Protein AF-A0A953L388-F1 (afdb_monomer_lite)

Sequence (143 aa):
MALELFSKVRELFEGDPVVRKVADDPALSAEILLLFRMVLADGEVDEAELETLRRICADAFGIDGESFGNVMRYLQDYGYETTTAQALAIFRGYPHERRVELARHLAEIAKADDELNQQEVRLLARTLEVLRLDPHEVVPGEA

Foldseek 3Di:
DVVVVVVVVCVLVVPDVLLVVCVVDVLNLLLLLLLVCLCCQVPDHDPLLVVLSQVCCCPVVVQHPVNPVSNVVSCVVPVVVADNVNNLVSLCPDDLVVLLVSLLSLVCSCPSDVDNDPRSVVSSVVSCVSNVHDVCSRDVDDD

Structure (mmCIF, N/CA/C/O backbone):
data_AF-A0A953L388-F1
#
_entry.id   AF-A0A953L388-F1
#
loop_
_atom_site.group_PDB
_atom_site.id
_atom_site.type_symbol
_atom_site.label_atom_id
_atom_site.label_alt_id
_atom_site.label_comp_id
_atom_site.label_asym_id
_atom_site.label_entity_id
_atom_site.label_seq_id
_atom_site.pdbx_PDB_ins_code
_atom_site.Cartn_x
_atom_site.Cartn_y
_atom_site.Cartn_z
_atom_site.occupancy
_atom_site.B_iso_or_equiv
_atom_site.auth_seq_id
_atom_site.auth_comp_id
_atom_site.auth_asym_id
_atom_site.auth_atom_id
_atom_site.pdbx_PDB_model_num
ATOM 1 N N . MET A 1 1 ? 22.289 23.890 -9.184 1.00 49.31 1 MET A N 1
ATOM 2 C CA . MET A 1 1 ? 21.063 23.381 -8.529 1.00 49.31 1 MET A CA 1
ATOM 3 C C . MET A 1 1 ? 20.605 22.034 -9.089 1.00 49.31 1 MET A C 1
ATOM 5 O O . MET A 1 1 ? 20.396 21.147 -8.284 1.00 49.31 1 MET A O 1
ATOM 9 N N . ALA A 1 2 ? 20.524 21.817 -10.411 1.00 51.03 2 ALA A N 1
ATOM 10 C CA . ALA A 1 2 ? 20.128 20.508 -10.969 1.00 51.03 2 ALA A CA 1
ATOM 11 C C . ALA A 1 2 ? 21.108 19.343 -10.668 1.00 51.03 2 ALA A C 1
ATOM 13 O O . ALA A 1 2 ? 20.675 18.214 -10.476 1.00 51.03 2 ALA A O 1
ATOM 14 N N . LEU A 1 3 ? 22.416 19.620 -10.579 1.00 48.94 3 LEU A N 1
ATOM 15 C CA . LEU A 1 3 ? 23.449 18.613 -10.277 1.00 48.94 3 LEU A CA 1
ATOM 16 C C . LEU A 1 3 ? 23.389 18.079 -8.834 1.00 48.94 3 LEU A C 1
ATOM 18 O O . LEU A 1 3 ? 23.612 16.898 -8.621 1.00 48.94 3 LEU A O 1
ATOM 22 N N . GLU A 1 4 ? 23.032 18.920 -7.861 1.00 53.84 4 GLU A N 1
ATOM 23 C CA . GLU A 1 4 ? 22.922 18.538 -6.441 1.00 53.84 4 GLU A CA 1
ATOM 24 C C . GLU A 1 4 ? 21.734 17.595 -6.189 1.00 53.84 4 GLU A C 1
ATOM 26 O O . GLU A 1 4 ? 21.828 16.662 -5.394 1.00 53.84 4 GLU A O 1
ATOM 31 N N . LEU A 1 5 ? 20.623 17.815 -6.903 1.00 55.88 5 LEU A N 1
ATOM 32 C CA . LEU A 1 5 ? 19.451 16.940 -6.867 1.00 55.88 5 LEU A CA 1
ATOM 33 C C . LEU A 1 5 ? 19.794 15.560 -7.447 1.00 55.88 5 LEU A C 1
ATOM 35 O O . LEU A 1 5 ? 19.487 14.542 -6.839 1.00 55.88 5 LEU A O 1
ATOM 39 N N . PHE A 1 6 ? 20.509 15.533 -8.576 1.00 54.22 6 PHE A N 1
ATOM 40 C CA . PHE A 1 6 ? 20.952 14.296 -9.221 1.00 54.22 6 PHE A CA 1
ATOM 41 C C . PHE A 1 6 ? 21.911 13.477 -8.344 1.00 54.22 6 PHE A C 1
ATOM 43 O O . PHE A 1 6 ? 21.836 12.252 -8.346 1.00 54.22 6 PHE A O 1
ATOM 50 N N . SER A 1 7 ? 22.779 14.132 -7.568 1.00 52.78 7 SER A N 1
ATOM 51 C CA . SER A 1 7 ? 23.691 13.463 -6.630 1.00 52.78 7 SER A CA 1
ATOM 52 C C . SER A 1 7 ? 22.959 12.831 -5.443 1.00 52.78 7 SER A C 1
ATOM 54 O O . SER A 1 7 ? 23.274 11.705 -5.076 1.00 52.78 7 SER A O 1
ATOM 56 N N . LYS A 1 8 ? 21.936 13.500 -4.888 1.00 54.88 8 LYS A N 1
ATOM 57 C CA . LYS A 1 8 ? 21.100 12.940 -3.808 1.00 54.88 8 LYS A CA 1
ATOM 58 C C . LYS A 1 8 ? 20.204 11.797 -4.280 1.00 54.88 8 LYS A C 1
ATOM 60 O O . LYS A 1 8 ? 20.049 10.807 -3.573 1.00 54.88 8 LYS A O 1
ATOM 65 N N . VAL A 1 9 ? 19.644 11.922 -5.487 1.00 55.31 9 VAL A N 1
ATOM 66 C CA . VAL A 1 9 ? 18.942 10.825 -6.170 1.00 55.31 9 VAL A CA 1
ATOM 67 C C . VAL A 1 9 ? 19.897 9.647 -6.319 1.00 55.31 9 VAL A C 1
ATOM 69 O O . VAL A 1 9 ? 19.563 8.538 -5.936 1.00 55.31 9 VAL A O 1
ATOM 72 N N . ARG A 1 10 ? 21.120 9.883 -6.795 1.00 50.91 10 ARG A N 1
ATOM 73 C CA . ARG A 1 10 ? 22.125 8.837 -6.981 1.00 50.91 10 ARG A CA 1
ATOM 74 C C . ARG A 1 10 ? 22.547 8.155 -5.674 1.00 50.91 10 ARG A C 1
ATOM 76 O O . ARG A 1 10 ? 22.637 6.938 -5.675 1.00 50.91 10 ARG A O 1
ATOM 83 N N . GLU A 1 11 ? 22.723 8.881 -4.570 1.00 58.56 11 GLU A N 1
ATOM 84 C CA . GLU A 1 11 ? 23.029 8.286 -3.253 1.00 58.56 11 GLU A CA 1
ATOM 85 C C . GLU A 1 11 ? 21.886 7.416 -2.697 1.00 58.56 11 GLU A C 1
ATOM 87 O O . GLU A 1 11 ? 22.152 6.392 -2.074 1.00 58.56 11 GLU A O 1
ATOM 92 N N . LEU A 1 12 ? 20.622 7.774 -2.955 1.00 55.78 12 LEU A N 1
ATOM 93 C CA . LEU A 1 12 ? 19.461 6.930 -2.629 1.00 55.78 12 LEU A CA 1
ATOM 94 C C . LEU A 1 12 ? 19.326 5.724 -3.579 1.00 55.78 12 LEU A C 1
ATOM 96 O O . LEU A 1 12 ? 18.960 4.636 -3.143 1.00 55.78 12 LEU A O 1
ATOM 100 N N . PHE A 1 13 ? 19.635 5.904 -4.868 1.00 53.91 13 PHE A N 1
ATOM 101 C CA . PHE A 1 13 ? 19.545 4.873 -5.911 1.00 53.91 13 PHE A CA 1
ATOM 102 C C . PHE A 1 13 ? 20.721 3.880 -5.915 1.00 53.91 13 PHE A C 1
ATOM 104 O O . PHE A 1 13 ? 20.564 2.769 -6.420 1.00 53.91 13 PHE A O 1
ATOM 111 N N . GLU A 1 14 ? 21.900 4.248 -5.401 1.00 58.06 14 GLU A N 1
ATOM 112 C CA . GLU A 1 14 ? 23.097 3.389 -5.404 1.00 58.06 14 GLU A CA 1
ATOM 113 C C . GLU A 1 14 ? 23.108 2.333 -4.278 1.00 58.06 14 GLU A C 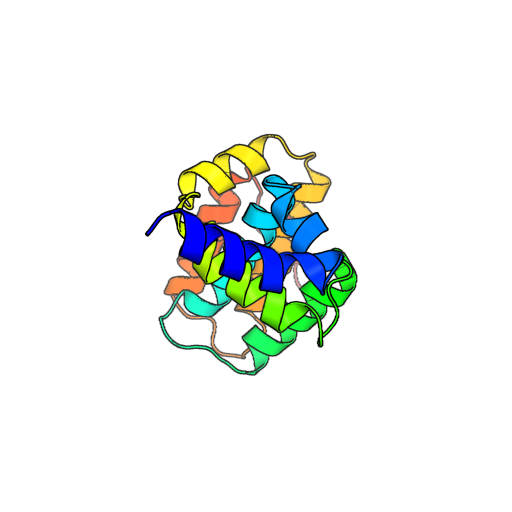1
ATOM 115 O O . GLU A 1 14 ? 23.954 1.441 -4.314 1.00 58.06 14 GLU A O 1
ATOM 120 N N . GLY A 1 15 ? 22.173 2.373 -3.317 1.00 66.81 15 GLY A N 1
ATOM 121 C CA . GLY A 1 15 ? 22.176 1.465 -2.160 1.00 66.81 15 GLY A CA 1
ATOM 122 C C . GLY A 1 15 ? 21.170 0.310 -2.201 1.00 66.81 15 GLY A C 1
ATOM 123 O O . GLY A 1 15 ? 21.508 -0.795 -1.782 1.00 66.81 15 GLY A O 1
ATOM 124 N N . ASP A 1 16 ? 19.950 0.541 -2.699 1.00 78.31 16 ASP A N 1
ATOM 125 C CA . ASP A 1 16 ? 18.834 -0.393 -2.502 1.00 78.31 16 ASP A CA 1
ATOM 126 C C . ASP A 1 16 ? 18.181 -0.835 -3.834 1.00 78.31 16 ASP A C 1
ATOM 128 O O . ASP A 1 16 ? 17.510 -0.036 -4.504 1.00 78.31 16 ASP A O 1
ATOM 132 N N . PRO A 1 17 ? 18.339 -2.111 -4.247 1.00 83.50 17 PRO A N 1
ATOM 133 C CA . PRO A 1 17 ? 17.739 -2.627 -5.477 1.00 83.50 17 PRO A CA 1
ATOM 134 C C . PRO A 1 17 ? 16.203 -2.588 -5.458 1.00 83.50 17 PRO A C 1
ATOM 136 O O . PRO A 1 17 ? 15.585 -2.532 -6.525 1.00 83.50 17 PRO A O 1
ATOM 139 N N . VAL A 1 18 ? 15.579 -2.581 -4.277 1.00 86.62 18 VAL A N 1
ATOM 140 C CA . VAL A 1 18 ? 14.125 -2.500 -4.114 1.00 86.62 18 VAL A CA 1
ATOM 141 C C . VAL A 1 18 ? 13.617 -1.105 -4.465 1.00 86.62 18 VAL A C 1
ATOM 143 O O . VAL A 1 18 ? 12.637 -0.981 -5.200 1.00 86.62 18 VAL A O 1
ATOM 146 N N . VAL A 1 19 ? 14.316 -0.049 -4.037 1.00 85.81 19 VAL A N 1
ATOM 147 C CA . VAL A 1 19 ? 13.974 1.338 -4.406 1.00 85.81 19 VAL A CA 1
ATOM 148 C C . VAL A 1 19 ? 14.037 1.516 -5.918 1.00 85.81 19 VAL A C 1
ATOM 150 O O . VAL A 1 19 ? 13.122 2.079 -6.516 1.00 85.81 19 VAL A O 1
ATOM 153 N N . ARG A 1 20 ? 15.074 0.966 -6.560 1.00 84.38 20 ARG A N 1
ATOM 154 C CA . ARG A 1 20 ? 15.197 1.001 -8.019 1.00 84.38 20 ARG A CA 1
ATOM 155 C C . ARG A 1 20 ? 14.053 0.261 -8.715 1.00 84.38 20 ARG A C 1
ATOM 157 O O . ARG A 1 20 ? 13.494 0.791 -9.667 1.00 84.38 20 ARG A O 1
ATOM 164 N N . LYS A 1 21 ? 13.683 -0.930 -8.234 1.00 87.62 21 LYS A N 1
ATOM 165 C CA . LYS A 1 21 ? 12.533 -1.689 -8.755 1.00 87.62 21 LYS A CA 1
ATOM 166 C C . LYS A 1 21 ? 11.250 -0.858 -8.697 1.00 87.62 21 LYS A C 1
ATOM 168 O O . LYS A 1 21 ? 10.513 -0.829 -9.674 1.00 87.62 21 LYS A O 1
ATOM 173 N N . VAL A 1 22 ? 10.993 -0.191 -7.571 1.00 87.06 22 VAL A N 1
ATOM 174 C CA . VAL A 1 22 ? 9.812 0.669 -7.405 1.00 87.06 22 VAL A CA 1
ATOM 175 C C . VAL A 1 22 ? 9.871 1.860 -8.362 1.00 87.06 22 VAL A C 1
ATOM 177 O O . VAL A 1 22 ? 8.880 2.146 -9.027 1.00 87.06 22 VAL A O 1
ATOM 180 N N . ALA A 1 23 ? 11.028 2.508 -8.495 1.00 83.56 23 ALA A N 1
ATOM 181 C CA . ALA A 1 23 ? 11.209 3.650 -9.387 1.00 83.56 23 ALA A CA 1
ATOM 182 C C . ALA A 1 23 ? 11.049 3.306 -10.879 1.00 83.56 23 ALA A C 1
ATOM 184 O O . ALA A 1 23 ? 10.496 4.098 -11.642 1.00 83.56 23 ALA A O 1
ATOM 185 N N . ASP A 1 24 ? 11.524 2.130 -11.292 1.00 83.94 24 ASP A N 1
ATOM 186 C CA . ASP A 1 24 ? 11.453 1.657 -12.678 1.00 83.94 24 ASP A CA 1
ATOM 187 C C . ASP A 1 24 ? 10.054 1.092 -13.037 1.00 83.94 24 ASP A C 1
ATOM 189 O O . ASP A 1 24 ? 9.766 0.875 -14.217 1.00 83.94 24 ASP A O 1
ATOM 193 N N . ASP A 1 25 ? 9.169 0.886 -12.050 1.00 85.75 25 ASP A N 1
ATOM 194 C CA . ASP A 1 25 ? 7.798 0.390 -12.223 1.00 85.75 25 ASP A CA 1
ATOM 195 C C . A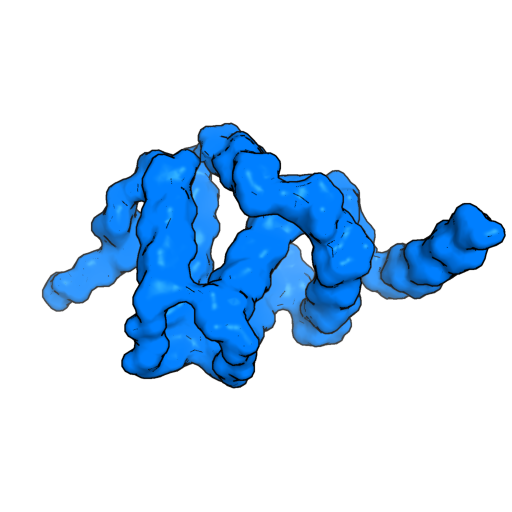SP A 1 25 ? 6.753 1.409 -11.708 1.00 85.75 25 ASP A C 1
ATOM 197 O O . ASP A 1 25 ? 6.387 1.418 -10.525 1.00 85.75 25 ASP A O 1
ATOM 201 N N . PRO A 1 26 ? 6.206 2.262 -12.599 1.00 81.12 26 PRO A N 1
ATOM 202 C CA . PRO A 1 26 ? 5.190 3.248 -12.236 1.00 81.12 26 PRO A CA 1
ATOM 203 C C . PRO A 1 26 ? 3.913 2.640 -11.651 1.00 81.12 26 PRO A C 1
ATOM 205 O O . PRO A 1 26 ? 3.211 3.304 -10.889 1.00 81.12 26 PRO A O 1
ATOM 208 N N . ALA A 1 27 ? 3.583 1.400 -12.020 1.00 83.94 27 ALA A N 1
ATOM 209 C CA . ALA A 1 27 ? 2.372 0.742 -11.562 1.00 83.94 27 ALA A CA 1
ATOM 210 C C . ALA A 1 27 ? 2.540 0.259 -10.116 1.00 83.94 27 ALA A C 1
ATOM 212 O O . ALA A 1 27 ? 1.677 0.531 -9.281 1.00 83.94 27 ALA A O 1
ATOM 213 N N . LEU A 1 28 ? 3.697 -0.330 -9.797 1.00 87.69 28 LEU A N 1
ATOM 214 C CA . LEU A 1 28 ? 4.084 -0.667 -8.426 1.00 87.69 28 LEU A CA 1
ATOM 215 C C . LEU A 1 28 ? 4.196 0.582 -7.540 1.00 87.69 28 LEU A C 1
ATOM 217 O O . LEU A 1 28 ? 3.647 0.606 -6.440 1.00 87.69 28 LEU A O 1
ATOM 221 N N . SER A 1 29 ? 4.849 1.641 -8.029 1.00 86.88 29 SER A N 1
ATOM 222 C CA . SER A 1 29 ? 4.924 2.932 -7.329 1.00 86.88 29 SER A CA 1
ATOM 223 C C . SER A 1 29 ? 3.540 3.484 -6.997 1.00 86.88 29 SER A C 1
ATOM 225 O O . SER A 1 29 ? 3.280 3.894 -5.866 1.00 86.88 29 SER A O 1
ATOM 227 N N . ALA A 1 30 ? 2.633 3.474 -7.976 1.00 85.25 30 ALA A N 1
ATOM 228 C CA . ALA A 1 30 ? 1.264 3.920 -7.783 1.00 85.25 30 ALA A CA 1
ATOM 229 C C . ALA A 1 30 ? 0.530 3.067 -6.740 1.00 85.25 30 ALA A C 1
ATOM 231 O O . ALA A 1 30 ? -0.227 3.618 -5.940 1.00 85.25 30 ALA A O 1
ATOM 232 N N . GLU A 1 31 ? 0.716 1.743 -6.770 1.00 89.38 31 GLU A N 1
ATOM 233 C CA . GLU A 1 31 ? 0.047 0.792 -5.876 1.00 89.38 31 GLU A CA 1
ATOM 234 C C . GLU A 1 31 ? 0.447 1.053 -4.423 1.00 89.38 31 GLU A C 1
ATOM 236 O O . GLU A 1 31 ? -0.409 1.317 -3.582 1.00 89.38 31 GLU A O 1
ATOM 241 N N . ILE A 1 32 ? 1.751 1.121 -4.156 1.00 90.88 32 ILE A N 1
ATOM 242 C CA . ILE A 1 32 ? 2.284 1.400 -2.820 1.00 90.88 32 ILE A CA 1
ATOM 243 C C . ILE A 1 32 ? 1.875 2.802 -2.350 1.00 90.88 32 ILE A C 1
ATOM 245 O O . ILE A 1 32 ? 1.488 2.979 -1.197 1.00 90.88 32 ILE A O 1
ATOM 249 N N . LEU A 1 33 ? 1.902 3.802 -3.237 1.00 87.06 33 LEU A N 1
ATOM 250 C CA . LEU A 1 33 ? 1.472 5.160 -2.901 1.00 87.06 33 LEU A CA 1
ATOM 251 C C . LEU A 1 33 ? -0.016 5.217 -2.531 1.00 87.06 33 LEU A C 1
ATOM 253 O O . LEU A 1 33 ? -0.403 5.994 -1.661 1.00 87.06 33 LEU A O 1
ATOM 257 N N . LEU A 1 34 ? -0.862 4.423 -3.190 1.00 88.19 34 LEU A N 1
ATOM 258 C CA . LEU A 1 34 ? -2.279 4.336 -2.849 1.00 88.19 34 LEU A CA 1
ATOM 259 C C . LEU A 1 34 ? -2.486 3.665 -1.486 1.00 88.19 34 LEU A C 1
ATOM 261 O O . LEU A 1 34 ? -3.281 4.172 -0.699 1.00 88.19 34 LEU A O 1
ATOM 265 N N . LEU A 1 35 ? -1.753 2.588 -1.194 1.00 92.00 35 LEU A N 1
ATOM 266 C CA . LEU A 1 35 ? -1.787 1.940 0.121 1.00 92.00 35 LEU A CA 1
ATOM 267 C C . LEU A 1 35 ? -1.322 2.899 1.227 1.00 92.00 35 LEU A C 1
ATOM 269 O O . LEU A 1 35 ? -1.992 3.039 2.242 1.00 92.00 35 LEU A O 1
ATOM 273 N N . PHE A 1 36 ? -0.236 3.638 1.000 1.00 89.31 36 PHE A N 1
ATOM 274 C CA . PHE A 1 36 ? 0.252 4.637 1.952 1.00 89.31 36 PHE A CA 1
ATOM 275 C C . PHE A 1 36 ? -0.729 5.801 2.148 1.00 89.31 36 PHE A C 1
ATOM 277 O O . PHE A 1 36 ? -0.879 6.307 3.252 1.00 89.31 36 PHE A O 1
ATOM 284 N N . ARG A 1 37 ? -1.453 6.208 1.097 1.00 86.19 37 ARG A N 1
ATOM 285 C CA . ARG A 1 37 ? -2.536 7.196 1.219 1.00 86.19 37 ARG A CA 1
ATOM 286 C C . ARG A 1 37 ? -3.720 6.695 2.045 1.00 86.19 37 ARG A C 1
ATOM 288 O O . ARG A 1 37 ? -4.447 7.544 2.544 1.00 86.19 37 ARG A O 1
ATOM 295 N N . MET A 1 38 ? -3.930 5.380 2.158 1.00 89.62 38 MET A N 1
ATOM 296 C CA . MET A 1 38 ? -4.947 4.829 3.060 1.00 89.62 38 MET A CA 1
ATOM 297 C C . MET A 1 38 ? -4.568 5.082 4.516 1.00 89.62 38 MET A C 1
ATOM 299 O O . MET A 1 38 ? -5.351 5.703 5.213 1.00 89.62 38 MET A O 1
ATOM 303 N N . VAL A 1 39 ? -3.327 4.757 4.891 1.00 89.62 39 VAL A N 1
ATOM 304 C CA . VAL A 1 39 ? -2.758 5.018 6.233 1.00 89.62 39 VAL A CA 1
ATOM 305 C C . VAL A 1 39 ? -2.754 6.509 6.611 1.00 89.62 39 VAL A C 1
ATOM 307 O O . VAL A 1 39 ? -2.57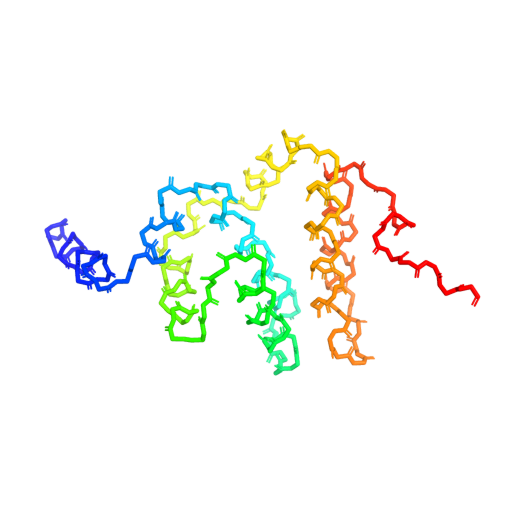0 6.865 7.758 1.00 89.62 39 VAL A O 1
ATOM 310 N N . LEU A 1 40 ? -2.876 7.416 5.637 1.00 85.00 40 LEU A N 1
ATOM 311 C CA . LEU A 1 40 ? -2.896 8.866 5.868 1.00 85.00 40 LEU A CA 1
ATOM 312 C C . LEU A 1 40 ? -4.289 9.483 5.688 1.00 85.00 40 LEU A C 1
ATOM 314 O O . LEU A 1 40 ? -4.405 10.711 5.623 1.00 85.00 40 LEU A O 1
ATOM 318 N N . ALA A 1 41 ? -5.328 8.674 5.472 1.00 84.75 41 ALA A N 1
ATOM 319 C CA . ALA A 1 41 ? -6.610 9.162 4.974 1.00 84.75 41 ALA A CA 1
ATOM 320 C C . ALA A 1 41 ? -7.305 10.117 5.953 1.00 84.75 41 ALA A C 1
ATOM 322 O O . ALA A 1 41 ? -7.987 11.055 5.520 1.00 84.75 41 ALA A O 1
ATOM 323 N N . ASP A 1 42 ? -7.128 9.904 7.250 1.00 79.44 42 ASP A N 1
ATOM 324 C CA . ASP A 1 42 ? -7.715 10.704 8.321 1.00 79.44 42 ASP A CA 1
ATOM 325 C C . ASP A 1 42 ? -6.792 11.812 8.852 1.00 79.44 42 ASP A C 1
ATOM 327 O O . ASP A 1 42 ? -7.273 12.767 9.467 1.00 79.44 42 ASP A O 1
ATOM 331 N N . GLY A 1 43 ? -5.508 11.755 8.489 1.00 76.25 43 GLY A N 1
ATOM 332 C CA . GLY A 1 43 ? -4.477 12.724 8.844 1.00 76.25 43 GLY A CA 1
ATOM 333 C C . GLY A 1 43 ? -3.641 12.331 10.062 1.00 76.25 43 GLY A C 1
ATOM 334 O O . GLY A 1 43 ? -2.708 13.072 10.391 1.00 76.25 43 GLY A O 1
ATOM 335 N N . GLU A 1 44 ? -3.931 11.196 10.690 1.00 78.62 44 GLU A N 1
ATOM 336 C CA . GLU A 1 44 ? -3.095 10.570 11.709 1.00 78.62 44 GLU A CA 1
ATOM 337 C C . GLU A 1 44 ? -2.464 9.297 11.120 1.00 78.62 44 GLU A C 1
ATOM 339 O O . GLU A 1 44 ? -2.777 8.898 10.006 1.00 78.62 44 GLU A O 1
ATOM 344 N N . VAL A 1 45 ? -1.440 8.752 11.773 1.00 80.50 45 VAL A N 1
ATOM 345 C CA . VAL A 1 45 ? -0.837 7.476 11.360 1.00 80.50 45 VAL A CA 1
ATOM 346 C C . VAL A 1 45 ? -0.951 6.560 12.554 1.00 80.50 45 VAL A C 1
ATOM 348 O O . VAL A 1 45 ? -0.230 6.763 13.537 1.00 80.50 45 VAL A O 1
ATOM 351 N N . ASP A 1 46 ? -1.836 5.575 12.461 1.00 87.00 46 ASP A N 1
ATOM 352 C CA . ASP A 1 46 ? -1.949 4.540 13.476 1.00 87.00 46 ASP A CA 1
ATOM 353 C C . ASP A 1 46 ? -0.824 3.496 13.327 1.00 87.00 46 ASP A C 1
ATOM 355 O O . ASP A 1 46 ? -0.333 3.191 12.230 1.00 87.00 46 ASP A O 1
ATOM 359 N N . GLU A 1 47 ? -0.349 2.967 14.457 1.00 90.00 47 GLU A N 1
ATOM 360 C CA . GLU A 1 47 ? 0.752 2.001 14.465 1.00 90.00 47 GLU A CA 1
ATOM 361 C C . GLU A 1 47 ? 0.341 0.657 13.842 1.00 90.00 47 GLU A C 1
ATOM 363 O O . GLU A 1 47 ? 1.147 0.067 13.114 1.00 90.00 47 GLU A O 1
ATOM 368 N N . ALA A 1 48 ? -0.900 0.206 14.057 1.00 91.75 48 ALA A N 1
ATOM 369 C CA . ALA A 1 48 ? -1.431 -1.040 13.511 1.00 91.75 48 ALA A CA 1
ATOM 370 C C . ALA A 1 48 ? -1.629 -0.953 11.991 1.00 91.75 48 ALA A C 1
ATOM 372 O O . ALA A 1 48 ? -1.275 -1.886 11.258 1.00 91.75 48 ALA A O 1
ATOM 373 N N . GLU A 1 49 ? -2.116 0.182 11.490 1.00 91.88 49 GLU A N 1
ATOM 374 C CA . GLU A 1 49 ? -2.223 0.440 10.050 1.00 91.88 49 GLU A CA 1
ATOM 375 C C . GLU A 1 49 ? -0.851 0.453 9.371 1.00 91.88 49 GLU A C 1
ATOM 377 O O . GLU A 1 49 ? -0.643 -0.176 8.325 1.00 91.88 49 GLU A O 1
ATOM 382 N N . LEU A 1 50 ? 0.123 1.130 9.987 1.00 91.75 50 LEU A N 1
ATOM 383 C CA . LEU A 1 50 ? 1.483 1.201 9.468 1.00 91.75 50 LEU A CA 1
ATOM 384 C C . LEU A 1 50 ? 2.181 -0.166 9.506 1.00 91.75 50 LEU A C 1
ATOM 386 O O . LEU A 1 50 ? 2.916 -0.505 8.574 1.00 91.75 50 LEU A O 1
ATOM 390 N N . GLU A 1 51 ? 1.971 -0.961 10.555 1.00 93.69 51 GLU A N 1
ATOM 391 C CA . GLU A 1 51 ? 2.471 -2.335 10.636 1.00 93.69 51 GLU A CA 1
ATOM 392 C C . GLU A 1 51 ? 1.845 -3.220 9.551 1.00 93.69 51 GLU A C 1
ATOM 394 O O . GLU A 1 51 ? 2.557 -3.958 8.860 1.00 93.69 51 GLU A O 1
ATOM 399 N N . THR A 1 52 ? 0.539 -3.082 9.326 1.00 95.19 52 THR A N 1
ATOM 400 C CA . THR A 1 52 ? -0.185 -3.794 8.270 1.00 95.19 52 THR A CA 1
ATOM 401 C C . THR A 1 52 ? 0.346 -3.432 6.888 1.00 95.19 52 THR A C 1
ATOM 403 O O . THR A 1 52 ? 0.652 -4.326 6.094 1.00 95.19 52 THR A O 1
ATOM 406 N N . LEU A 1 53 ? 0.570 -2.144 6.614 1.00 94.75 53 LEU A N 1
ATOM 407 C CA . LEU A 1 53 ? 1.203 -1.689 5.378 1.00 94.75 53 LEU A CA 1
ATOM 408 C C . LEU A 1 53 ? 2.608 -2.285 5.200 1.00 94.75 53 LEU A C 1
ATOM 410 O O . LEU A 1 53 ? 2.932 -2.767 4.113 1.00 94.75 53 LEU A O 1
ATOM 414 N N . ARG A 1 54 ? 3.448 -2.280 6.247 1.00 94.50 54 ARG A N 1
ATOM 415 C CA . ARG A 1 54 ? 4.793 -2.887 6.186 1.00 94.50 54 ARG A CA 1
ATOM 416 C C . ARG A 1 54 ? 4.721 -4.369 5.840 1.00 94.50 54 ARG A C 1
ATOM 418 O O . ARG A 1 54 ? 5.480 -4.823 4.986 1.00 94.50 54 ARG A O 1
ATOM 425 N N . ARG A 1 55 ? 3.806 -5.110 6.469 1.00 95.38 55 ARG A N 1
ATOM 426 C CA . ARG A 1 55 ? 3.619 -6.540 6.206 1.00 95.38 55 ARG A CA 1
ATOM 427 C C . ARG A 1 55 ? 3.159 -6.795 4.771 1.00 95.38 55 ARG A C 1
ATOM 429 O O . ARG A 1 55 ? 3.769 -7.611 4.091 1.00 95.38 55 ARG A O 1
ATOM 436 N N . ILE A 1 56 ? 2.161 -6.058 4.281 1.00 95.56 56 ILE A N 1
ATOM 437 C CA . ILE A 1 56 ? 1.706 -6.150 2.883 1.00 95.56 56 ILE A CA 1
ATOM 438 C C . ILE A 1 56 ? 2.870 -5.869 1.925 1.00 95.56 56 ILE A C 1
ATOM 440 O O . ILE A 1 56 ? 3.066 -6.596 0.952 1.00 95.56 56 ILE A O 1
ATOM 444 N N . CYS A 1 57 ? 3.682 -4.848 2.211 1.00 94.81 57 CYS A N 1
ATOM 445 C CA . CYS A 1 57 ? 4.854 -4.527 1.406 1.00 94.81 57 CYS A CA 1
ATOM 446 C C . CYS A 1 57 ? 5.886 -5.662 1.357 1.00 94.81 57 CYS A C 1
ATOM 448 O O . CYS A 1 57 ? 6.425 -5.952 0.282 1.00 94.81 57 CYS A O 1
ATOM 450 N N . ALA A 1 58 ? 6.119 -6.338 2.480 1.00 94.44 58 ALA A N 1
ATOM 451 C CA . ALA A 1 58 ? 6.996 -7.498 2.538 1.00 94.44 58 ALA A CA 1
ATOM 452 C C . ALA A 1 58 ? 6.415 -8.686 1.752 1.00 94.44 58 ALA A C 1
ATOM 454 O O . ALA A 1 58 ? 7.083 -9.213 0.860 1.00 94.44 58 ALA A O 1
ATOM 455 N N . ASP A 1 59 ? 5.164 -9.053 2.026 1.00 94.38 59 ASP A N 1
ATOM 456 C CA . ASP A 1 59 ? 4.532 -10.270 1.509 1.00 94.38 59 ASP A CA 1
ATOM 457 C C . ASP A 1 59 ? 4.195 -10.173 0.011 1.00 94.38 59 ASP A C 1
ATOM 459 O O . ASP A 1 59 ? 4.479 -11.094 -0.758 1.00 94.38 59 ASP A O 1
ATOM 463 N N . ALA A 1 60 ? 3.609 -9.054 -0.426 1.00 91.56 60 ALA A N 1
ATOM 464 C CA . ALA A 1 60 ? 3.087 -8.895 -1.785 1.00 91.56 60 ALA A CA 1
ATOM 465 C C . ALA A 1 60 ? 4.105 -8.299 -2.770 1.00 91.56 60 ALA A C 1
ATOM 467 O O . ALA A 1 60 ? 4.033 -8.559 -3.976 1.00 91.56 60 ALA A O 1
ATOM 468 N N . PHE A 1 61 ? 5.053 -7.486 -2.286 1.00 90.31 61 PHE A N 1
ATOM 469 C CA . PHE A 1 61 ? 5.979 -6.738 -3.150 1.00 90.31 61 PHE A CA 1
ATOM 470 C C . PHE A 1 61 ? 7.457 -7.093 -2.940 1.00 90.31 61 PHE A C 1
ATOM 472 O O . PHE A 1 61 ? 8.291 -6.718 -3.779 1.00 90.31 61 PHE A O 1
ATOM 479 N N . GLY A 1 62 ? 7.777 -7.854 -1.886 1.00 90.94 62 GLY A N 1
ATOM 480 C CA . GLY A 1 62 ? 9.146 -8.215 -1.517 1.00 90.94 62 GLY A CA 1
ATOM 481 C C . GLY A 1 62 ? 9.950 -7.024 -0.998 1.00 90.94 62 GLY A C 1
ATOM 482 O O . GLY A 1 62 ? 11.139 -6.925 -1.292 1.00 90.94 62 GLY A O 1
ATOM 483 N N . ILE A 1 63 ? 9.288 -6.089 -0.311 1.00 90.94 63 ILE A N 1
ATOM 484 C CA . ILE A 1 63 ? 9.890 -4.890 0.282 1.00 90.94 63 ILE A CA 1
ATOM 485 C C . ILE A 1 63 ? 9.997 -5.131 1.785 1.00 90.94 63 ILE A C 1
ATOM 487 O O . ILE A 1 63 ? 9.022 -4.969 2.516 1.00 90.94 63 ILE A O 1
ATOM 491 N N . ASP A 1 64 ? 11.170 -5.560 2.238 1.00 87.94 64 ASP A N 1
ATOM 492 C CA . ASP A 1 64 ? 11.416 -5.833 3.652 1.00 87.94 64 ASP A CA 1
ATOM 493 C C . ASP A 1 64 ? 11.474 -4.551 4.507 1.00 87.94 64 ASP A C 1
ATOM 495 O O . ASP A 1 64 ? 11.411 -3.426 4.007 1.00 87.94 64 ASP A O 1
ATOM 499 N N . GLY A 1 65 ? 11.573 -4.719 5.829 1.00 78.44 65 GLY A N 1
ATOM 500 C CA . GLY A 1 65 ? 11.567 -3.599 6.772 1.00 78.44 65 GLY A CA 1
ATOM 501 C C . GLY A 1 65 ? 12.737 -2.621 6.604 1.00 78.44 65 GLY A C 1
ATOM 502 O O . GLY A 1 65 ? 12.563 -1.434 6.881 1.00 78.44 65 GLY A O 1
ATOM 503 N N . GLU A 1 66 ? 13.900 -3.082 6.128 1.00 79.69 66 GLU A N 1
ATOM 504 C CA . GLU A 1 66 ? 15.060 -2.215 5.883 1.00 79.69 66 GLU A CA 1
ATOM 505 C C . GLU A 1 66 ? 14.833 -1.346 4.637 1.00 79.69 66 GLU A C 1
ATOM 507 O O . GLU A 1 66 ? 15.071 -0.133 4.671 1.00 79.69 66 GLU A O 1
ATOM 512 N N . SER A 1 67 ? 14.284 -1.932 3.570 1.00 86.94 67 SER A N 1
ATOM 513 C CA . SER A 1 67 ? 13.945 -1.228 2.331 1.00 86.94 67 SER A CA 1
ATOM 514 C C . SER A 1 67 ? 12.682 -0.374 2.432 1.00 86.94 67 SER A C 1
ATOM 516 O O . SER A 1 67 ? 12.573 0.642 1.740 1.00 86.94 67 SER A O 1
ATOM 518 N N . PHE A 1 68 ? 11.730 -0.731 3.299 1.00 89.75 68 PHE A N 1
ATOM 519 C CA . PHE A 1 68 ? 10.437 -0.052 3.417 1.00 89.75 68 PHE A CA 1
ATOM 520 C C . PHE A 1 68 ? 10.591 1.454 3.643 1.00 89.75 68 PHE A C 1
ATOM 522 O O . PHE A 1 68 ? 9.998 2.257 2.923 1.00 89.75 68 PHE A O 1
ATOM 529 N N . GLY A 1 69 ? 11.439 1.855 4.595 1.00 88.50 69 GLY A N 1
ATOM 530 C CA . GLY A 1 69 ? 11.674 3.270 4.891 1.00 88.50 69 GLY A CA 1
ATOM 531 C C . GLY A 1 69 ? 12.281 4.039 3.712 1.00 88.50 69 GLY A C 1
ATOM 532 O O . GLY A 1 69 ? 11.917 5.192 3.473 1.00 88.50 69 GLY A O 1
ATOM 533 N N . ASN A 1 70 ? 13.168 3.401 2.944 1.00 88.25 70 ASN A N 1
ATOM 534 C CA . ASN A 1 70 ? 13.775 4.008 1.759 1.00 88.25 70 ASN A CA 1
ATOM 535 C C . ASN A 1 70 ? 12.756 4.159 0.624 1.00 88.25 70 ASN A C 1
ATOM 537 O O . ASN A 1 70 ? 12.712 5.207 -0.020 1.00 88.25 70 ASN A O 1
ATOM 541 N N . VAL A 1 71 ? 11.899 3.154 0.420 1.00 89.38 71 VAL A N 1
ATOM 542 C CA . VAL A 1 71 ? 10.804 3.204 -0.557 1.00 89.38 71 VAL A CA 1
ATOM 543 C C . VAL A 1 71 ? 9.795 4.290 -0.189 1.00 89.38 71 VAL A C 1
ATOM 545 O O . VAL A 1 71 ? 9.415 5.075 -1.055 1.00 89.38 71 VAL A O 1
ATOM 548 N N . MET A 1 72 ? 9.399 4.397 1.084 1.00 87.81 72 MET A N 1
ATOM 549 C CA . MET A 1 72 ? 8.477 5.448 1.534 1.00 87.81 72 MET A CA 1
ATOM 550 C C . MET A 1 72 ? 9.069 6.838 1.310 1.00 87.81 72 MET A C 1
ATOM 552 O O . MET A 1 72 ? 8.391 7.715 0.780 1.00 87.81 72 MET A O 1
ATOM 556 N N . ARG A 1 73 ? 10.354 7.030 1.638 1.00 85.62 73 ARG A N 1
ATOM 557 C CA . ARG A 1 73 ? 11.058 8.292 1.378 1.00 85.62 73 ARG A CA 1
ATOM 558 C C . ARG A 1 73 ? 11.092 8.621 -0.113 1.00 85.62 73 ARG A C 1
ATOM 560 O O . ARG A 1 73 ? 10.788 9.745 -0.487 1.00 85.62 73 ARG A O 1
ATOM 567 N N . TYR A 1 74 ? 11.397 7.642 -0.964 1.00 85.06 74 TYR A N 1
ATOM 568 C CA . TYR A 1 74 ? 11.363 7.818 -2.416 1.00 85.06 74 TYR A CA 1
ATOM 569 C C . TYR A 1 74 ? 9.965 8.226 -2.912 1.00 85.06 74 TYR A C 1
ATOM 571 O O . TYR A 1 74 ? 9.828 9.196 -3.654 1.00 85.06 74 TYR A O 1
ATOM 579 N N . LEU A 1 75 ? 8.911 7.533 -2.477 1.00 82.38 75 LEU A N 1
ATOM 580 C CA . LEU A 1 75 ? 7.538 7.853 -2.873 1.00 82.38 75 LEU A CA 1
ATOM 581 C C . LEU A 1 75 ? 7.076 9.207 -2.328 1.00 82.38 75 LEU A C 1
ATOM 583 O O . LEU A 1 75 ? 6.310 9.899 -2.993 1.00 82.38 75 LEU A O 1
ATOM 587 N N . GLN A 1 76 ? 7.553 9.623 -1.158 1.00 78.75 76 GLN A N 1
ATOM 588 C CA . GLN A 1 76 ? 7.305 10.963 -0.647 1.00 78.75 76 GLN A CA 1
ATOM 589 C C . GLN A 1 76 ? 8.053 12.015 -1.473 1.00 78.75 76 GLN A C 1
ATOM 591 O O . GLN A 1 76 ? 7.466 13.022 -1.829 1.00 78.75 76 GLN A O 1
ATOM 596 N N . ASP A 1 77 ? 9.312 11.799 -1.837 1.00 76.88 77 ASP A N 1
ATOM 597 C CA . ASP A 1 77 ? 10.093 12.805 -2.564 1.00 76.88 77 ASP A CA 1
ATOM 598 C C . ASP A 1 77 ? 9.683 12.928 -4.047 1.00 76.88 77 ASP A C 1
ATOM 600 O O . ASP A 1 77 ? 9.750 14.020 -4.615 1.00 76.88 77 ASP A O 1
ATOM 604 N N . TYR A 1 78 ? 9.222 11.834 -4.670 1.00 69.25 78 TYR A N 1
ATOM 605 C CA . TYR A 1 78 ? 8.986 11.751 -6.124 1.00 69.25 78 TYR A CA 1
ATOM 606 C C . TYR A 1 78 ? 7.571 11.294 -6.518 1.00 69.25 78 TYR A C 1
ATOM 608 O O . TYR A 1 78 ? 7.124 11.541 -7.638 1.00 69.25 78 TYR A O 1
ATOM 616 N N . GLY A 1 79 ? 6.809 10.680 -5.611 1.00 60.97 79 GLY A N 1
ATOM 617 C CA . GLY A 1 79 ? 5.447 10.197 -5.880 1.00 60.97 79 GLY A CA 1
ATOM 618 C C . GLY A 1 79 ? 4.396 11.305 -6.006 1.00 60.97 79 GLY A C 1
ATOM 619 O O . GLY A 1 79 ? 3.287 11.045 -6.478 1.00 60.97 79 GLY A O 1
ATOM 620 N N . TYR A 1 80 ? 4.734 12.557 -5.669 1.00 54.12 80 TYR A N 1
ATOM 621 C CA . TYR A 1 80 ? 3.863 13.719 -5.893 1.00 54.12 80 TYR A CA 1
ATOM 622 C C . TYR A 1 80 ? 3.611 14.026 -7.376 1.00 54.12 80 TYR A C 1
ATOM 624 O O . TYR A 1 80 ? 2.634 14.709 -7.687 1.00 54.12 80 TYR A O 1
ATOM 632 N N . GLU A 1 81 ? 4.424 13.502 -8.299 1.00 54.69 81 GLU A N 1
ATOM 633 C CA . GLU A 1 81 ? 4.164 13.640 -9.738 1.00 54.69 81 GLU A CA 1
ATOM 634 C C . GLU A 1 81 ? 2.956 12.804 -10.198 1.00 54.69 81 GLU A C 1
ATOM 636 O O . GLU A 1 81 ? 2.351 13.104 -11.229 1.00 54.69 81 GLU A O 1
ATOM 641 N N . THR A 1 82 ? 2.547 11.800 -9.407 1.00 57.22 82 THR A N 1
ATOM 642 C CA . THR A 1 82 ? 1.395 10.940 -9.703 1.00 57.22 82 THR A CA 1
ATOM 643 C C . THR A 1 82 ? 0.206 11.281 -8.802 1.00 57.22 82 THR A C 1
ATOM 645 O O . THR A 1 82 ? 0.091 10.888 -7.633 1.00 57.22 82 THR A O 1
ATOM 648 N N . THR A 1 83 ? -0.752 12.008 -9.374 1.00 62.22 83 THR A N 1
ATOM 649 C CA . THR A 1 83 ? -2.042 12.267 -8.724 1.00 62.22 83 THR A CA 1
ATOM 650 C C . THR A 1 83 ? -2.789 10.955 -8.470 1.00 62.22 83 THR A C 1
ATOM 652 O O . THR A 1 83 ? -2.655 9.991 -9.227 1.00 62.22 83 THR A O 1
ATOM 655 N N . THR A 1 84 ? -3.644 10.912 -7.444 1.00 64.12 84 THR A N 1
ATOM 656 C CA . THR A 1 84 ? -4.528 9.759 -7.186 1.00 64.12 84 THR A CA 1
ATOM 657 C C . THR A 1 84 ? -5.298 9.360 -8.445 1.00 64.12 84 THR A C 1
ATOM 659 O O . THR A 1 84 ? -5.393 8.183 -8.758 1.00 64.12 84 THR A O 1
ATOM 662 N N . ALA A 1 85 ? -5.758 10.327 -9.243 1.00 62.47 85 ALA A N 1
ATOM 663 C CA . ALA A 1 85 ? -6.467 10.066 -10.495 1.00 62.47 85 ALA A CA 1
ATOM 664 C C . ALA A 1 85 ? -5.618 9.347 -11.567 1.00 62.47 85 ALA A C 1
ATOM 666 O O . ALA A 1 85 ? -6.159 8.526 -12.310 1.00 62.47 85 ALA A O 1
ATOM 667 N N . GLN A 1 86 ? -4.314 9.630 -11.651 1.00 65.25 86 GLN A N 1
ATOM 668 C CA . GLN A 1 86 ? -3.392 8.955 -12.576 1.00 65.25 86 GLN A CA 1
ATOM 669 C C . GLN A 1 86 ? -3.072 7.532 -12.113 1.00 65.25 86 GLN A C 1
ATOM 671 O O . GLN A 1 86 ? -3.169 6.610 -12.920 1.00 65.25 86 GLN A O 1
ATOM 676 N N . ALA A 1 87 ? -2.804 7.336 -10.818 1.00 67.06 87 ALA A N 1
ATOM 677 C CA . ALA A 1 87 ? -2.642 6.004 -10.225 1.00 67.06 87 ALA A CA 1
ATOM 678 C C . ALA A 1 87 ? -3.880 5.129 -10.500 1.00 67.06 87 ALA A C 1
ATOM 680 O O . ALA A 1 87 ? -3.801 4.036 -11.056 1.00 67.06 87 ALA A O 1
ATOM 681 N N . LEU A 1 88 ? -5.062 5.690 -10.250 1.00 69.31 88 LEU A N 1
ATOM 682 C CA . LEU A 1 88 ? -6.354 5.063 -10.515 1.00 69.31 88 LEU A CA 1
ATOM 683 C C . LEU A 1 88 ? -6.598 4.733 -12.001 1.00 69.31 88 LEU A C 1
ATOM 685 O O . LEU A 1 88 ? -7.341 3.800 -12.310 1.00 69.31 88 LEU A O 1
ATOM 689 N N . ALA A 1 89 ? -5.998 5.469 -12.941 1.00 71.56 89 ALA A N 1
ATOM 690 C CA . ALA A 1 89 ? -6.078 5.146 -14.365 1.00 71.56 89 ALA A CA 1
ATOM 691 C C . ALA A 1 89 ? -5.227 3.925 -14.736 1.00 71.56 89 ALA A C 1
ATOM 693 O O . ALA A 1 89 ? -5.674 3.124 -15.559 1.00 71.56 89 ALA A O 1
ATOM 694 N N . ILE A 1 90 ? -4.061 3.765 -14.103 1.00 78.06 90 ILE A N 1
ATOM 695 C CA . ILE A 1 90 ? -3.182 2.601 -14.274 1.00 78.06 90 ILE A CA 1
ATOM 696 C C . ILE A 1 90 ? -3.914 1.332 -13.819 1.00 78.06 90 ILE A C 1
ATOM 698 O O . ILE A 1 90 ? -4.019 0.370 -14.580 1.00 78.06 90 ILE A O 1
ATOM 702 N N . PHE A 1 91 ? -4.539 1.361 -12.638 1.00 81.06 91 PHE A N 1
ATOM 703 C CA . PHE A 1 91 ? -5.189 0.172 -12.072 1.00 81.06 91 PHE A CA 1
ATOM 704 C C . PHE A 1 91 ? -6.416 -0.309 -12.847 1.00 81.06 91 PHE A C 1
ATOM 706 O O . PHE A 1 91 ? -6.749 -1.490 -12.807 1.00 81.06 91 PHE A O 1
ATOM 713 N N . ARG A 1 92 ? -7.095 0.558 -13.611 1.00 75.94 92 ARG A N 1
ATOM 714 C CA . ARG A 1 92 ? -8.196 0.104 -14.480 1.00 75.94 92 ARG A CA 1
ATOM 715 C C . ARG A 1 92 ? -7.736 -0.876 -15.558 1.00 75.94 92 ARG A C 1
ATOM 717 O O . ARG A 1 92 ? -8.554 -1.682 -15.999 1.00 75.94 92 ARG A O 1
ATOM 724 N N . GLY A 1 93 ? -6.468 -0.799 -15.966 1.00 80.81 93 GLY A N 1
ATOM 725 C CA . GLY A 1 93 ? -5.854 -1.716 -16.924 1.00 80.81 93 GLY A CA 1
ATOM 726 C C . GLY A 1 93 ? -5.440 -3.063 -16.327 1.00 80.81 93 GLY A C 1
ATOM 727 O O . GLY A 1 93 ? -5.091 -3.964 -17.084 1.00 80.81 93 GLY A O 1
ATOM 728 N N . TYR A 1 94 ? -5.482 -3.222 -15.000 1.00 86.81 94 TYR A N 1
ATOM 729 C CA . TYR A 1 94 ? -5.117 -4.478 -14.354 1.00 86.81 94 TYR A CA 1
ATOM 730 C C . TYR A 1 94 ? -6.144 -5.591 -14.625 1.00 86.81 94 TYR A C 1
ATOM 732 O O . TYR A 1 94 ? -7.348 -5.314 -14.727 1.00 86.81 94 TYR A O 1
ATOM 740 N N . PRO A 1 95 ? -5.695 -6.862 -14.676 1.00 90.69 95 PRO A N 1
ATOM 741 C CA . PRO A 1 95 ? -6.584 -8.014 -14.594 1.00 90.69 95 PRO A CA 1
ATOM 742 C C . PRO A 1 95 ? -7.481 -7.927 -13.358 1.00 90.69 95 PRO A C 1
ATOM 744 O O . PRO A 1 95 ? -7.078 -7.401 -12.321 1.00 90.69 95 PRO A O 1
ATOM 747 N N . HIS A 1 96 ? -8.698 -8.463 -13.458 1.00 90.31 96 HIS A N 1
ATOM 748 C CA . HIS A 1 96 ? -9.692 -8.362 -12.389 1.00 90.31 96 HIS A CA 1
ATOM 749 C C . HIS A 1 96 ? -9.169 -8.895 -11.043 1.00 90.31 96 HIS A C 1
ATOM 751 O O . HIS A 1 96 ? -9.289 -8.192 -10.045 1.00 90.31 96 HIS A O 1
ATOM 757 N N . GLU A 1 97 ? -8.503 -10.052 -11.033 1.00 91.12 97 GLU A N 1
ATOM 758 C CA . GLU A 1 97 ? -7.901 -10.643 -9.826 1.00 91.12 97 GLU A CA 1
ATOM 759 C C . GLU A 1 97 ? -6.935 -9.681 -9.125 1.00 91.12 97 GLU A C 1
ATOM 761 O O . GLU A 1 97 ? -7.005 -9.500 -7.912 1.00 91.12 97 GLU A O 1
ATOM 766 N N . ARG A 1 98 ? -6.092 -8.983 -9.895 1.00 90.94 98 ARG A N 1
ATOM 767 C CA . ARG A 1 98 ? -5.126 -8.029 -9.345 1.00 90.94 98 ARG A CA 1
ATOM 768 C C . ARG A 1 98 ? -5.801 -6.787 -8.764 1.00 90.94 98 ARG A C 1
ATOM 770 O O . ARG A 1 98 ? -5.331 -6.230 -7.779 1.00 90.94 98 ARG A O 1
ATOM 777 N N . ARG A 1 99 ? -6.926 -6.355 -9.345 1.00 92.19 99 ARG A N 1
ATOM 778 C CA . ARG A 1 99 ? -7.738 -5.272 -8.765 1.00 92.19 99 ARG A CA 1
ATOM 779 C C . ARG A 1 99 ? -8.362 -5.699 -7.439 1.00 92.19 99 ARG A C 1
ATOM 781 O O . ARG A 1 99 ? -8.369 -4.902 -6.507 1.00 92.19 99 ARG A O 1
ATOM 788 N N . VAL A 1 100 ? -8.868 -6.932 -7.358 1.00 92.69 100 VAL A N 1
ATOM 789 C CA . VAL A 1 100 ? -9.424 -7.496 -6.118 1.00 92.69 100 VAL A CA 1
ATOM 790 C C . VAL A 1 100 ? -8.351 -7.572 -5.033 1.00 92.69 100 VAL A C 1
ATOM 792 O O . VAL A 1 100 ? -8.608 -7.172 -3.903 1.00 92.69 100 VAL A O 1
ATOM 795 N N . GLU A 1 101 ? -7.143 -8.020 -5.374 1.00 93.00 101 GLU A N 1
ATOM 796 C CA . GLU A 1 101 ? -6.004 -8.080 -4.449 1.00 93.00 101 GLU A CA 1
ATOM 797 C C . GLU A 1 101 ? -5.630 -6.693 -3.898 1.00 93.00 101 GLU A C 1
ATOM 799 O O . GLU A 1 101 ? -5.571 -6.512 -2.685 1.00 93.00 101 GLU A O 1
ATOM 804 N N . LEU A 1 102 ? -5.496 -5.682 -4.766 1.00 92.31 102 LEU A N 1
ATOM 805 C CA . LEU A 1 102 ? -5.251 -4.298 -4.344 1.00 92.31 102 LEU A CA 1
ATOM 806 C C . LEU A 1 102 ? -6.347 -3.783 -3.399 1.00 92.31 102 LEU A C 1
ATOM 808 O O . LEU A 1 102 ? -6.063 -3.167 -2.372 1.00 92.31 102 LEU A O 1
ATOM 812 N N . ALA A 1 103 ? -7.610 -4.044 -3.729 1.00 92.56 103 ALA A N 1
ATOM 813 C CA . ALA A 1 103 ? -8.723 -3.637 -2.886 1.00 92.56 103 ALA A CA 1
ATOM 814 C C . ALA A 1 103 ? -8.722 -4.347 -1.521 1.00 92.56 103 ALA A C 1
ATOM 816 O O . ALA A 1 103 ? -9.092 -3.731 -0.523 1.00 92.56 103 ALA A O 1
ATOM 817 N N . ARG A 1 104 ? -8.280 -5.610 -1.461 1.00 93.94 104 ARG A N 1
ATOM 818 C CA . ARG A 1 104 ? -8.136 -6.362 -0.205 1.00 93.94 104 ARG A CA 1
ATOM 819 C C . ARG A 1 104 ? -7.058 -5.769 0.682 1.00 93.94 104 ARG A C 1
ATOM 821 O O . ARG A 1 104 ? -7.340 -5.534 1.847 1.00 93.94 104 ARG A O 1
ATOM 828 N N . HIS A 1 105 ? -5.893 -5.442 0.128 1.00 95.12 105 HIS A N 1
ATOM 829 C CA . HIS A 1 105 ? -4.833 -4.766 0.878 1.00 95.12 105 HIS A CA 1
ATOM 830 C C . HIS A 1 105 ? -5.304 -3.425 1.458 1.00 95.12 105 HIS A C 1
ATOM 832 O O . HIS A 1 105 ? -5.032 -3.122 2.614 1.00 95.12 105 HIS A O 1
ATOM 838 N N . LEU A 1 106 ? -6.068 -2.640 0.692 1.00 92.50 106 LEU A N 1
ATOM 839 C CA . LEU A 1 106 ? -6.646 -1.387 1.190 1.00 92.50 106 LEU A CA 1
ATOM 840 C C . LEU A 1 106 ? -7.646 -1.609 2.327 1.00 92.50 106 LEU A C 1
ATOM 842 O O . LEU A 1 106 ? -7.634 -0.866 3.302 1.00 92.50 106 LEU A O 1
ATOM 846 N N . ALA A 1 107 ? -8.514 -2.613 2.194 1.00 92.19 107 ALA A N 1
ATOM 847 C CA . ALA A 1 107 ? -9.484 -2.953 3.228 1.00 92.19 107 ALA A CA 1
ATOM 848 C C . ALA A 1 107 ? -8.825 -3.544 4.480 1.00 92.19 107 ALA A C 1
ATOM 850 O O . ALA A 1 107 ? -9.371 -3.399 5.563 1.00 92.19 107 ALA A O 1
ATOM 851 N N . GLU A 1 108 ? -7.695 -4.229 4.330 1.00 93.19 108 GLU A N 1
ATOM 852 C CA . GLU A 1 108 ? -6.918 -4.791 5.430 1.00 93.19 108 GLU A CA 1
ATOM 853 C C . GLU A 1 108 ? -6.213 -3.696 6.231 1.00 93.19 108 GLU A C 1
ATOM 855 O O . GLU A 1 108 ? -6.273 -3.726 7.452 1.00 93.19 108 GLU A O 1
ATOM 860 N N . ILE A 1 109 ? -5.629 -2.699 5.554 1.00 92.31 109 ILE A N 1
ATOM 861 C CA . ILE A 1 109 ? -5.049 -1.516 6.207 1.00 92.31 109 ILE A CA 1
ATOM 862 C C . ILE A 1 109 ? -6.127 -0.760 6.979 1.00 92.31 109 ILE A C 1
ATOM 864 O O . ILE A 1 109 ? -5.992 -0.598 8.179 1.00 92.31 109 ILE A O 1
ATOM 868 N N . ALA A 1 110 ? -7.230 -0.402 6.317 1.00 89.81 110 ALA A N 1
ATOM 869 C CA . ALA A 1 110 ? -8.311 0.363 6.941 1.00 89.81 110 ALA A CA 1
ATOM 870 C C . ALA A 1 110 ? -9.034 -0.380 8.084 1.00 89.81 110 ALA A C 1
ATOM 872 O O . ALA A 1 110 ? -9.916 0.184 8.708 1.00 89.81 110 ALA A O 1
ATOM 873 N N . LYS A 1 111 ? -8.761 -1.673 8.294 1.00 89.25 111 LYS A N 1
ATOM 874 C CA . LYS A 1 111 ? -9.322 -2.495 9.382 1.00 89.25 111 LYS A CA 1
ATOM 875 C C . LYS A 1 111 ? -8.254 -2.934 10.382 1.00 89.25 111 LYS A C 1
ATOM 877 O O . LYS A 1 111 ? -8.494 -3.864 11.150 1.00 89.25 111 LYS A O 1
ATOM 882 N N . ALA A 1 112 ? -7.044 -2.393 10.272 1.00 88.81 112 ALA A N 1
ATOM 883 C CA . ALA A 1 112 ? -5.936 -2.816 11.108 1.00 88.81 112 ALA A CA 1
ATOM 884 C C . ALA A 1 112 ? -6.135 -2.375 12.561 1.00 88.81 112 ALA A C 1
ATOM 886 O O . ALA A 1 112 ? -5.725 -3.097 13.470 1.00 88.81 112 ALA A O 1
ATOM 887 N N . ASP A 1 113 ? -6.793 -1.235 12.763 1.00 79.94 113 ASP A N 1
ATOM 888 C CA . ASP A 1 113 ? -7.331 -0.827 14.049 1.00 79.94 113 ASP A CA 1
ATOM 889 C C . ASP A 1 113 ? -8.832 -1.170 14.169 1.00 79.94 113 ASP A C 1
ATOM 891 O O . ASP A 1 113 ? -9.506 -1.562 13.209 1.00 79.94 113 ASP A O 1
ATOM 895 N N . ASP A 1 114 ? -9.365 -1.063 15.387 1.00 70.81 114 ASP A N 1
ATOM 896 C CA . ASP A 1 114 ? -10.792 -1.276 15.660 1.00 70.81 114 ASP A CA 1
ATOM 897 C C . ASP A 1 114 ? -11.650 -0.026 15.325 1.00 70.81 114 ASP A C 1
ATOM 899 O O . ASP A 1 114 ? -12.854 -0.010 15.609 1.00 70.81 114 ASP A O 1
ATOM 903 N N . GLU A 1 115 ? -11.072 1.027 14.727 1.00 73.56 115 GLU A N 1
ATOM 904 C CA . GLU A 1 115 ? -11.692 2.346 14.542 1.00 73.56 115 GLU A CA 1
ATOM 905 C C . GLU A 1 115 ? -11.722 2.814 13.075 1.00 73.56 115 GLU A C 1
ATOM 907 O O . GLU A 1 115 ? -11.295 3.912 12.739 1.00 73.56 115 GLU A O 1
ATOM 912 N N . LEU A 1 116 ? -12.403 2.049 12.214 1.00 76.06 116 LEU A N 1
ATOM 913 C CA . LEU A 1 116 ? -12.754 2.478 10.850 1.00 76.06 116 LEU A CA 1
ATOM 914 C C . LEU A 1 116 ? -13.409 3.873 10.823 1.00 76.06 116 LEU A C 1
ATOM 916 O O . LEU A 1 116 ? -14.594 4.038 11.158 1.00 76.06 116 LEU A O 1
ATOM 920 N N . ASN A 1 117 ? -12.684 4.877 10.335 1.00 83.00 117 ASN A N 1
ATOM 921 C CA . ASN A 1 117 ? -13.185 6.244 10.281 1.00 83.00 117 ASN A CA 1
ATOM 922 C C . ASN A 1 117 ? -13.846 6.575 8.930 1.00 83.00 117 ASN A C 1
ATOM 924 O O . ASN A 1 117 ? -13.781 5.857 7.928 1.00 83.00 117 ASN A O 1
ATOM 928 N N . GLN A 1 118 ? -14.550 7.711 8.873 1.00 85.25 118 GLN A N 1
ATOM 929 C CA . GLN A 1 118 ? -15.288 8.085 7.661 1.00 85.25 118 GLN A CA 1
ATOM 930 C C . GLN A 1 118 ? -14.374 8.416 6.471 1.00 85.25 118 GLN A C 1
ATOM 932 O O . GLN A 1 118 ? -14.845 8.415 5.330 1.00 85.25 118 GLN A O 1
ATOM 937 N N . GLN A 1 119 ? -13.113 8.778 6.704 1.00 85.19 119 GLN A N 1
ATOM 938 C CA . GLN A 1 119 ? -12.179 9.185 5.663 1.00 85.19 119 GLN A CA 1
ATOM 939 C C . GLN A 1 119 ? -11.652 7.951 4.930 1.00 85.19 119 GLN A C 1
ATOM 941 O O . GLN A 1 119 ? -11.745 7.914 3.700 1.00 85.19 119 GLN A O 1
ATOM 946 N N . GLU A 1 120 ? -11.231 6.925 5.666 1.00 86.81 120 GLU A N 1
ATOM 947 C CA . GLU A 1 120 ? -10.853 5.608 5.138 1.00 86.81 120 GLU A CA 1
ATOM 948 C C . GLU A 1 120 ? -12.002 4.966 4.376 1.00 86.81 120 GLU A C 1
ATOM 950 O O . GLU A 1 120 ? -11.840 4.581 3.218 1.00 86.81 120 GLU A O 1
ATOM 955 N N . VAL A 1 121 ? -13.203 4.934 4.970 1.00 88.94 121 VAL A N 1
ATOM 956 C CA . VAL A 1 121 ? -14.391 4.363 4.320 1.00 88.94 121 VAL A CA 1
ATOM 957 C C . VAL A 1 121 ? -14.667 5.064 2.989 1.00 88.94 121 VAL A C 1
ATOM 959 O O . VAL A 1 121 ? -14.943 4.406 1.983 1.00 88.94 121 VAL A O 1
ATOM 962 N N . ARG A 1 122 ? -14.560 6.399 2.942 1.00 88.94 122 ARG A N 1
ATOM 963 C CA . ARG A 1 122 ? -14.735 7.162 1.696 1.00 88.94 122 ARG A CA 1
ATOM 964 C C . ARG A 1 122 ? -13.638 6.862 0.678 1.00 88.94 122 ARG A C 1
ATOM 966 O O . ARG A 1 122 ? -13.954 6.712 -0.504 1.00 88.94 122 ARG A O 1
ATOM 973 N N . LEU A 1 123 ? -12.376 6.788 1.098 1.00 86.94 123 LEU A N 1
ATOM 974 C CA . LEU A 1 123 ? -11.257 6.493 0.204 1.00 86.94 123 LEU A CA 1
ATOM 975 C C . LEU A 1 123 ? -11.357 5.072 -0.365 1.00 86.94 123 LEU A C 1
ATOM 977 O O . LEU A 1 123 ? -11.183 4.880 -1.573 1.00 86.94 123 LEU A O 1
ATOM 981 N N . LEU A 1 124 ? -11.700 4.094 0.474 1.00 89.81 124 LEU A N 1
ATOM 982 C CA . LEU A 1 124 ? -11.902 2.706 0.080 1.00 89.81 124 LEU A CA 1
ATOM 983 C C . LEU A 1 124 ? -13.071 2.598 -0.898 1.00 89.81 124 LEU A C 1
ATOM 985 O O . LEU A 1 124 ? -12.882 2.114 -2.012 1.00 89.81 124 LEU A O 1
ATOM 989 N N . ALA A 1 125 ? -14.244 3.139 -0.548 1.00 90.00 125 ALA A N 1
ATOM 990 C CA . ALA A 1 125 ? -15.420 3.130 -1.419 1.00 90.00 125 ALA A CA 1
ATOM 991 C C . ALA A 1 125 ? -15.120 3.760 -2.786 1.00 90.00 125 ALA A C 1
ATOM 993 O O . ALA A 1 125 ? -15.415 3.176 -3.831 1.00 90.00 125 ALA A O 1
ATOM 994 N N . ARG A 1 126 ? -14.446 4.917 -2.798 1.00 87.06 126 ARG A N 1
ATOM 995 C CA . ARG A 1 126 ? -14.062 5.587 -4.043 1.00 87.06 126 ARG A CA 1
ATOM 996 C C . ARG A 1 126 ? -13.091 4.75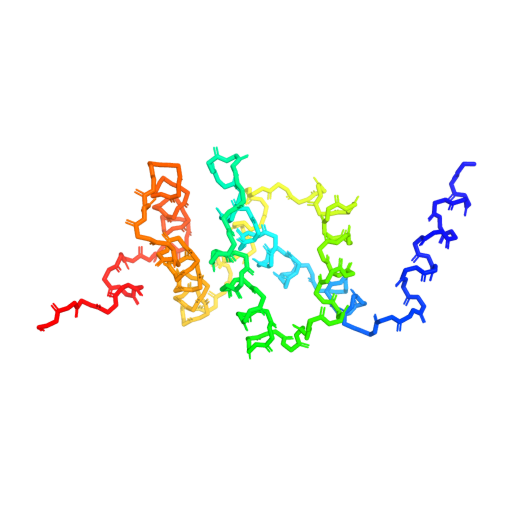4 -4.873 1.00 87.06 126 ARG A C 1
ATOM 998 O O . ARG A 1 126 ? -13.161 4.767 -6.103 1.00 87.06 126 ARG A O 1
ATOM 1005 N N . THR A 1 127 ? -12.181 4.042 -4.222 1.00 86.81 127 THR A N 1
ATOM 1006 C CA . THR A 1 127 ? -11.236 3.165 -4.910 1.00 86.81 127 THR A CA 1
ATOM 1007 C C . THR A 1 127 ? -11.951 1.970 -5.539 1.00 86.81 127 THR A C 1
ATOM 1009 O O . THR A 1 127 ? -11.711 1.686 -6.712 1.00 86.81 127 THR A O 1
ATOM 1012 N N . LEU A 1 128 ? -12.894 1.336 -4.833 1.00 90.44 128 LEU A N 1
ATOM 1013 C CA . LEU A 1 128 ? -13.713 0.238 -5.369 1.00 90.44 128 LEU A CA 1
ATOM 1014 C C . LEU A 1 128 ? -14.485 0.651 -6.627 1.00 90.44 128 LEU A C 1
ATOM 1016 O O . LEU A 1 128 ? -14.444 -0.053 -7.638 1.00 90.44 128 LEU A O 1
ATOM 1020 N N . GLU A 1 129 ? -15.107 1.835 -6.611 1.00 88.50 129 GLU A N 1
ATOM 1021 C CA . GLU A 1 129 ? -15.805 2.388 -7.780 1.00 88.50 129 GLU A CA 1
ATOM 1022 C C . GLU A 1 129 ? -14.886 2.492 -9.006 1.00 88.50 129 GLU A C 1
ATOM 1024 O O . GLU A 1 129 ? -15.263 2.137 -10.126 1.00 88.50 129 GLU A O 1
ATOM 1029 N N . VAL A 1 130 ? -13.659 2.977 -8.809 1.00 83.38 130 VAL A N 1
ATOM 1030 C CA . VAL A 1 130 ? -12.687 3.150 -9.897 1.00 83.38 130 VAL A CA 1
ATOM 1031 C C . VAL A 1 130 ? -12.200 1.800 -10.405 1.00 83.38 130 VAL A C 1
ATOM 1033 O O . VAL A 1 130 ? -12.098 1.609 -11.622 1.00 83.38 130 VAL A O 1
ATOM 1036 N N . LEU A 1 131 ? -11.901 0.877 -9.491 1.00 86.38 131 LEU A N 1
ATOM 1037 C CA . LEU A 1 131 ? -11.471 -0.479 -9.814 1.00 86.38 131 LEU A CA 1
ATOM 1038 C C . LEU A 1 131 ? -12.600 -1.317 -10.433 1.00 86.38 131 LEU A C 1
ATOM 1040 O O . LEU A 1 131 ? -12.318 -2.363 -11.019 1.00 86.38 131 LEU A O 1
ATOM 1044 N N . ARG A 1 132 ? -13.845 -0.817 -10.389 1.00 89.44 132 ARG A N 1
ATOM 1045 C CA . ARG A 1 132 ? -15.064 -1.493 -10.848 1.00 89.44 132 ARG A CA 1
ATOM 1046 C C . ARG A 1 132 ? -15.254 -2.829 -10.138 1.00 89.44 132 ARG A C 1
ATOM 1048 O O . ARG A 1 132 ? -15.431 -3.854 -10.796 1.00 89.44 132 ARG A O 1
ATOM 1055 N N . LEU A 1 133 ? -15.155 -2.784 -8.817 1.00 91.06 133 LEU A N 1
ATOM 1056 C CA . LEU A 1 133 ? -15.329 -3.929 -7.935 1.00 91.06 133 LEU A CA 1
ATOM 1057 C C . LEU A 1 133 ? -16.557 -3.732 -7.058 1.00 91.06 133 LEU A C 1
ATOM 1059 O O . LEU A 1 133 ? -16.871 -2.610 -6.654 1.00 91.06 133 LEU A O 1
ATOM 1063 N N . ASP A 1 134 ? -17.214 -4.838 -6.753 1.00 89.62 134 ASP A N 1
ATOM 1064 C CA . ASP A 1 134 ? -18.249 -4.912 -5.739 1.00 89.62 134 ASP A CA 1
ATOM 1065 C C . ASP A 1 134 ? -17.608 -5.155 -4.353 1.00 89.62 134 ASP A C 1
ATOM 1067 O O . ASP A 1 134 ? -16.673 -5.957 -4.240 1.00 89.62 134 ASP A O 1
ATOM 1071 N N . PRO A 1 135 ? -18.072 -4.490 -3.276 1.00 86.00 135 PRO A N 1
ATOM 1072 C CA . PRO A 1 135 ? -17.545 -4.701 -1.926 1.00 86.00 135 PRO A CA 1
ATOM 1073 C C . PRO A 1 135 ? -17.516 -6.170 -1.470 1.00 86.00 135 PRO A C 1
ATOM 1075 O O . PRO A 1 135 ? -16.611 -6.553 -0.724 1.00 86.00 135 PRO A O 1
ATOM 1078 N N . HIS A 1 136 ? -18.455 -7.004 -1.936 1.00 86.31 136 HIS A N 1
ATOM 1079 C CA . HIS A 1 136 ? -18.512 -8.433 -1.608 1.00 86.31 136 HIS A CA 1
ATOM 1080 C C . HIS A 1 136 ? -17.341 -9.246 -2.183 1.00 86.31 136 HIS A C 1
ATOM 1082 O O . HIS A 1 136 ? -17.066 -10.348 -1.714 1.00 86.31 136 HIS A O 1
ATOM 1088 N N . GLU A 1 137 ? -16.633 -8.726 -3.187 1.00 84.31 137 GLU A N 1
ATOM 1089 C CA . GLU A 1 137 ? -15.447 -9.374 -3.767 1.00 84.31 137 GLU A CA 1
ATOM 1090 C C . GLU A 1 137 ? -14.196 -9.173 -2.890 1.00 84.31 137 GLU A C 1
ATOM 1092 O O . GLU A 1 137 ? -13.224 -9.940 -2.958 1.00 84.31 137 GLU A O 1
ATOM 1097 N N . VAL A 1 138 ? -14.229 -8.130 -2.057 1.00 83.06 138 VAL A N 1
ATOM 1098 C CA . VAL A 1 138 ? -13.087 -7.602 -1.307 1.00 83.06 138 VAL A CA 1
ATOM 1099 C C . VAL A 1 138 ? -13.140 -8.027 0.149 1.00 83.06 138 VAL A C 1
ATOM 1101 O O . VAL A 1 138 ? -12.147 -8.524 0.672 1.00 83.06 138 VAL A O 1
ATOM 1104 N N . VAL A 1 139 ? -14.296 -7.889 0.794 1.00 72.25 139 VAL A N 1
ATOM 1105 C CA . VAL A 1 139 ? -14.497 -8.412 2.145 1.00 72.25 139 VAL A CA 1
ATOM 1106 C C . VAL A 1 139 ? -15.080 -9.816 2.007 1.00 72.25 139 VAL A C 1
ATOM 1108 O O . VAL A 1 139 ? -16.194 -9.933 1.493 1.00 72.25 139 VAL A O 1
ATOM 1111 N N . PRO A 1 140 ? -14.385 -10.887 2.438 1.00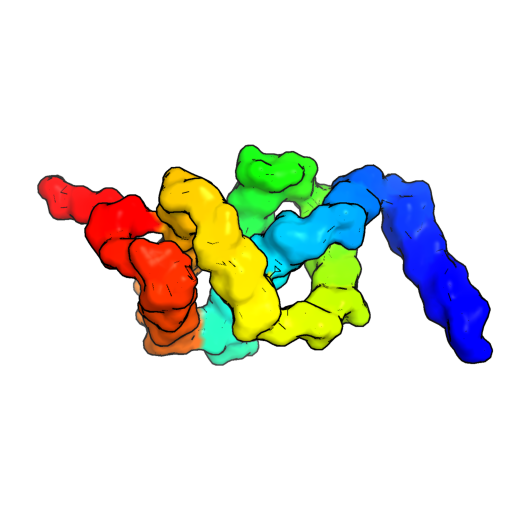 57.62 140 PRO A N 1
ATOM 1112 C CA . PRO A 1 140 ? -15.043 -12.176 2.579 1.00 57.62 140 PRO A CA 1
ATOM 1113 C C . PRO A 1 140 ? -16.188 -11.965 3.569 1.00 57.62 140 PRO A C 1
ATOM 1115 O O . PRO A 1 140 ? -15.949 -11.593 4.716 1.00 57.62 140 PRO A O 1
ATOM 1118 N N . GLY A 1 141 ? -17.430 -12.084 3.096 1.00 47.62 141 GLY A N 1
ATOM 1119 C CA . GLY A 1 1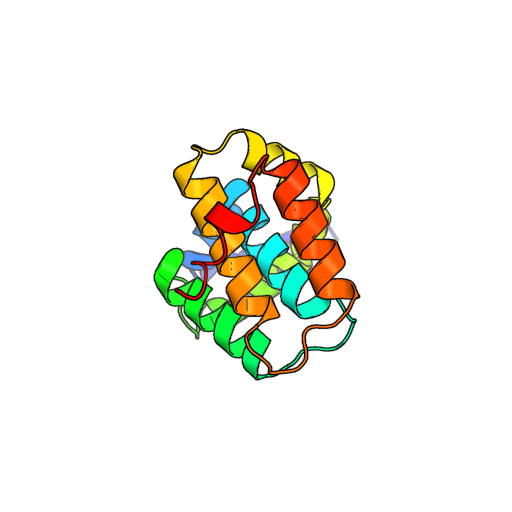41 ? -18.592 -11.947 3.963 1.00 47.62 141 GLY A CA 1
ATOM 1120 C C . GLY A 1 141 ? -18.443 -12.913 5.131 1.00 47.62 141 GLY A C 1
ATOM 1121 O O . GLY A 1 141 ? -18.171 -14.094 4.909 1.00 47.62 141 GLY A O 1
ATOM 1122 N N . GLU A 1 142 ? -18.577 -12.405 6.356 1.00 40.56 142 GLU A N 1
ATOM 1123 C CA . GLU A 1 142 ? -18.800 -13.266 7.511 1.00 40.56 142 GLU A CA 1
ATOM 1124 C C . GLU A 1 142 ? -20.022 -14.136 7.188 1.00 40.56 142 GLU A C 1
ATOM 1126 O O . GLU A 1 142 ? -21.116 -13.621 6.937 1.00 40.56 142 GLU A O 1
ATOM 1131 N N . ALA A 1 143 ? -19.788 -15.442 7.076 1.00 34.28 143 ALA A N 1
ATOM 1132 C CA . ALA A 1 143 ? -20.826 -16.457 6.973 1.00 34.28 143 ALA A CA 1
ATOM 1133 C C . ALA A 1 143 ? -21.249 -16.897 8.375 1.00 34.28 143 ALA A C 1
ATOM 1135 O O . ALA A 1 143 ? -20.350 -17.025 9.238 1.00 34.28 143 ALA A O 1
#

Secondary structure (DSSP, 8-state):
-HHHHHHHHHHHHTT-HHHHHHHH-HHHHHHHHHHHHHHTSSSS--HHHHHHHHHHHHHHH---HHHHHHHHHHHHHHGGGS-HHHHHHHHTTS-HHHHHHHHHHHHHHTTSSS---HHHHHHHHHHHHHHT--HHHHS----

Radius of gyration: 15.69 Å; chains: 1; bounding box: 44×40×33 Å

pLDDT: mean 80.53, std 13.93, range [34.28, 95.56]